Protein 6TNE (pdb70)

Sequence (108 aa):
GRILFVEDEDAVRSVAARLLRARGYEVLEAADGEEALIIAEENAGTIDLLISDVIMPGIDGPTLLKKARGYLGTAPVMFISGYETGVTFFLPKPIDIKTLAERVKQQLQ

InterPro domains:
  IPR001789 Signal transduction response regulator, receiver domain [PF00072] (573-685)
  IPR001789 Signal transduction response regulator, receiver domain [PS50110] (572-688)
  IPR001789 Signal transduction response regulator, receiver domain [SM00448] (571-684)
  IPR003594 Histidine kinase/HSP90-like ATPase domain [PF02518] (420-542)
  IPR003594 Histidine kinase/HSP90-like ATPase domain [SM00387] (419-544)
  IPR003661 Signal transduction histidine kinase, dimerisation/phosphoacceptor domain [PF00512] (314-376)
  IPR003661 Signal transduction histidine kinase, dimerisation/phosphoacceptor domain [SM00388] (312-378)
  IPR003661 Signal transduction histidine kinase, dimerisation/phosphoacceptor domain [cd00082] (310-374)
  IPR004358 Signal transduction histidine kinase-related protein, C-terminal [PR00344] (473-487)
  IPR004358 Signal transduction histidine kinase-related protein, C-terminal [PR00344] (491-501)
  IPR004358 Signal transduction histidine kinase-related protein, C-terminal [PR00344] (504-522)
  IPR004358 Signal transduction histidine kinase-related protein, C-terminal [PR00344] (528-541)
  IPR005467 Histidine kinase domain [PS50109] (319-544)
  IPR011006 CheY-like superfamily [SSF52172] (572-689)
  IPR036097 Signal transduction histidine kinase, dimerisation/phosphoacceptor domain superfamily [SSF47384] (304-375)
  IPR036890 Histidine kinase/HSP90-like ATPase superfamily [G3DSA:3.30.565.10] (378-549)
  IPR036890 Histidine kinase/HSP90-like ATPase superfamily [SSF55874] (368-543)

Organism: Caulobacter vibrioides (NCBI:txid155892)

Solvent-accessible surface area: 5718 Å² total; per-residue (Å²): 50,66,0,1,2,0,1,50,94,86,72,45,28,39,89,7,0,174,67,0,98,83,113,62,38,81,8,41,53,2,35,46,0,85,73,0,47,114,32,0,90,136,36,50,67,66,10,61,0,1,0,0,8,35,108,10,99,59,38,50,0,58,46,1,6,140,111,1,38,73,76,4,39,139,8,27,0,0,7,2,14,59,228,119,119,44,39,45,138,9,91,42,133,44,81,51,162,41,0,17,103,79,0,110,121,29,58,160

Radius of gyration: 12.17 Å; Cα contacts (8 Å, |Δi|>4): 202; chains: 1; bounding box: 29×30×30 Å

Foldseek 3Di:
DEEEEEAQPVVQRVVLCVLVVVVPYHYHYHNDLVRSQVVLQVCFPPHQEYEYEADHPDHGPVVSCVSRVNSPPCHAYEYEECVPPNYYYDYPPDDNVVVVVVVVVSND

B-factor: mean 22.58, std 10.23, range [9.55, 60.92]

Secondary structure (DSSP, 8-state):
-EEEEE-S-HHHHHHHHHHHHTTT-EEEEESSHHHHHHHHHHTTT---EEEEESS-SSS-HHHHHHHHHHHHTT--EEEEE----SEEEEESSPPHHHHHHHHHHHH-

Structure (mmCIF, N/CA/C/O backbone):
data_6TNE
#
_entry.id   6TNE
#
_cell.length_a   37.430
_cell.length_b   42.900
_cell.length_c   65.037
_cell.angle_alpha   90.000
_cell.angle_beta   94.360
_cell.angle_gamma   90.000
#
_symmetry.space_group_name_H-M   'I 1 2 1'
#
loop_
_entity.id
_entity.type
_entity.pdbx_description
1 polymer 'Histidine kinas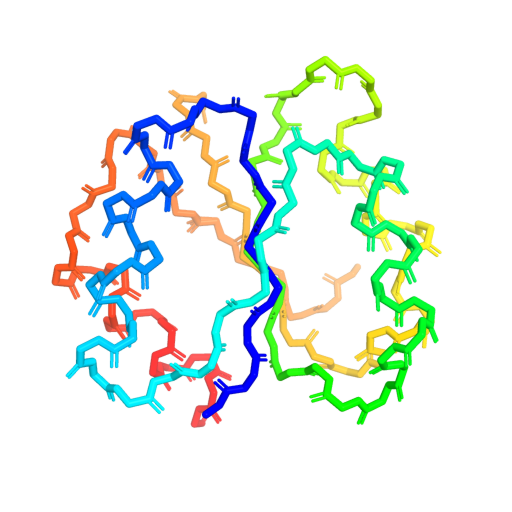e'
2 water water
#
loop_
_atom_site.group_PDB
_atom_site.id
_atom_site.type_symbol
_atom_site.label_atom_id
_atom_site.label_alt_id
_atom_site.label_comp_id
_atom_site.label_asym_id
_atom_site.label_entity_id
_atom_site.label_seq_id
_atom_site.pdbx_PDB_ins_code
_atom_site.Cartn_x
_atom_site.Cartn_y
_atom_site.Cartn_z
_atom_site.occupancy
_atom_site.B_iso_or_equiv
_atom_site.auth_seq_id
_atom_site.auth_comp_id
_atom_site.auth_asym_id
_atom_site.auth_atom_id
_atom_site.pdbx_PDB_model_num
ATOM 1 N N . GLY A 1 1 ? 18.833 25.031 3.694 1.00 37.06 571 GLY A N 1
ATOM 2 C CA . GLY A 1 1 ? 17.864 25.181 4.754 1.00 32.88 571 GLY A CA 1
ATOM 3 C C . GLY A 1 1 ? 18.610 25.742 5.946 1.00 27.07 571 GLY A C 1
ATOM 4 O O . GLY A 1 1 ? 19.735 25.295 6.252 1.00 27.45 571 GLY A O 1
ATOM 5 N N . ARG A 1 2 ? 18.013 26.697 6.660 1.00 23.96 572 ARG A N 1
ATOM 6 C CA . ARG A 1 2 ? 18.662 27.345 7.804 1.00 21.43 572 ARG A CA 1
ATOM 7 C C . ARG A 1 2 ? 18.195 26.660 9.095 1.00 17.98 572 ARG A C 1
ATOM 8 O O . ARG A 1 2 ? 17.009 26.702 9.433 1.00 18.67 572 ARG A O 1
ATOM 16 N N . ILE A 1 3 ? 19.120 26.002 9.790 1.00 16.70 573 ILE A N 1
ATOM 17 C CA . ILE A 1 3 ? 18.804 25.204 10.971 1.00 14.03 573 ILE A CA 1
ATOM 18 C C . ILE A 1 3 ? 19.420 25.910 12.162 1.00 13.85 573 ILE A C 1
ATOM 19 O O . ILE A 1 3 ? 20.612 26.207 12.145 1.00 15.13 573 ILE A O 1
ATOM 24 N N . LEU A 1 4 ? 18.628 26.125 13.219 1.00 13.30 574 LEU A N 1
ATOM 25 C CA . LEU A 1 4 ? 19.170 26.563 14.502 1.00 12.52 574 LEU A CA 1
ATOM 26 C C . LEU A 1 4 ? 19.343 25.296 15.338 1.00 11.75 574 LEU A C 1
ATOM 27 O O . LEU A 1 4 ? 18.356 24.608 15.611 1.00 12.35 574 LEU A O 1
ATOM 32 N N . PHE A 1 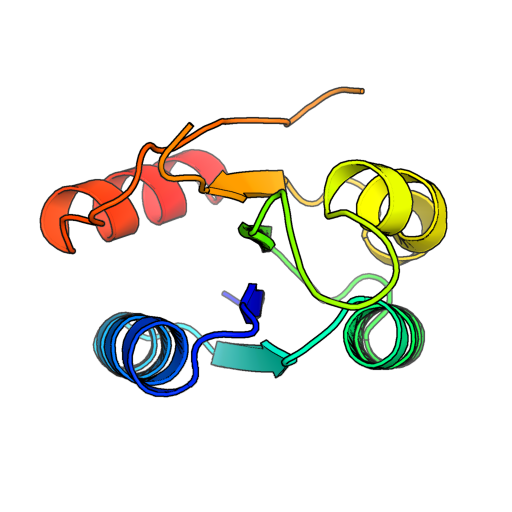5 ? 20.576 24.996 15.730 1.00 11.68 575 PHE A N 1
ATOM 33 C CA . PHE A 1 5 ? 20.931 23.740 16.397 1.00 10.97 575 PHE A CA 1
ATOM 34 C C . PHE A 1 5 ? 21.448 24.103 17.778 1.00 10.29 575 PHE A C 1
ATOM 35 O O . PHE A 1 5 ? 22.521 24.717 17.902 1.00 11.04 575 PHE A O 1
ATOM 43 N N . VAL A 1 6 ? 20.704 23.731 18.809 1.00 10.04 576 VAL A N 1
ATOM 44 C CA . VAL A 1 6 ? 20.970 24.109 20.191 1.00 10.01 576 VAL A CA 1
ATOM 45 C C . VAL A 1 6 ? 21.362 22.858 20.957 1.00 9.74 576 VAL A C 1
ATOM 46 O O . VAL A 1 6 ? 20.561 21.928 21.103 1.00 11.24 576 VAL A O 1
ATOM 50 N N . GLU A 1 7 ? 22.603 22.811 21.445 1.00 10.08 577 GLU A N 1
ATOM 51 C CA . GLU A 1 7 ? 23.135 21.630 22.119 1.00 10.35 577 GLU A CA 1
ATOM 52 C C . GLU A 1 7 ? 24.327 22.105 22.940 1.00 11.54 577 GLU A C 1
ATOM 53 O O . GLU A 1 7 ? 25.242 22.732 22.410 1.00 12.27 577 GLU A O 1
ATOM 59 N N . ASP A 1 8 ? 24.302 21.807 24.246 1.00 12.87 578 ASP A N 1
ATOM 60 C CA . ASP A 1 8 ? 25.374 22.254 25.131 1.00 13.70 578 ASP A CA 1
ATOM 61 C C . ASP A 1 8 ? 26.644 21.439 24.980 1.00 14.10 578 ASP A C 1
ATOM 62 O O . ASP A 1 8 ? 27.727 21.926 25.353 1.00 16.72 578 ASP A O 1
ATOM 67 N N . GLU A 1 9 ? 26.545 20.174 24.565 1.00 13.17 579 GLU A N 1
ATOM 68 C CA . GLU A 1 9 ? 27.719 19.331 24.447 1.00 14.62 579 GLU A CA 1
ATOM 69 C C . GLU A 1 9 ? 28.419 19.656 23.137 1.00 13.69 579 GLU A C 1
ATOM 70 O O . GLU A 1 9 ? 27.937 19.309 22.050 1.00 13.51 579 GLU A O 1
ATOM 76 N N . ASP A 1 10 ? 29.564 20.323 23.243 1.00 15.17 580 ASP A N 1
ATOM 77 C CA . ASP A 1 10 ? 30.207 20.896 22.070 1.00 16.16 580 ASP A CA 1
ATOM 78 C C . ASP A 1 10 ? 30.517 19.853 21.001 1.00 13.40 580 ASP A C 1
ATOM 79 O O . ASP A 1 10 ? 30.300 20.092 19.821 1.00 14.43 580 ASP A O 1
ATOM 84 N N . ALA A 1 11 ? 31.108 18.723 21.388 1.00 13.47 581 ALA A N 1
ATOM 85 C CA . ALA A 1 11 ? 31.520 17.747 20.384 1.00 14.75 581 ALA A CA 1
ATOM 86 C C . ALA A 1 11 ? 30.316 17.116 19.677 1.00 14.15 581 ALA A C 1
ATOM 87 O O . ALA A 1 11 ? 30.376 16.848 18.478 1.00 16.77 581 ALA A O 1
ATOM 89 N N . VAL A 1 12 ? 29.203 16.881 20.399 1.00 13.98 582 VAL A N 1
ATOM 90 C CA . VAL A 1 12 ? 27.991 16.353 19.765 1.00 14.66 582 VAL A CA 1
ATOM 91 C C . VAL A 1 12 ? 27.420 17.378 18.790 1.00 13.47 582 VAL A C 1
ATOM 92 O O . VAL A 1 12 ? 27.098 17.066 17.625 1.00 14.90 582 VAL A O 1
ATOM 96 N N . ARG A 1 13 ? 27.314 18.635 19.233 1.00 12.80 583 ARG A N 1
ATOM 97 C CA . ARG A 1 13 ? 26.766 19.666 18.379 1.00 12.63 583 ARG A CA 1
ATOM 98 C C . ARG A 1 13 ? 27.628 19.873 17.149 1.00 11.84 583 ARG A C 1
ATOM 99 O O . ARG A 1 13 ? 27.123 20.022 16.027 1.00 13.65 583 ARG A O 1
ATOM 107 N N . SER A 1 14 ? 28.956 19.912 17.343 1.00 12.40 584 SER A N 1
ATOM 108 C CA . SER A 1 14 ? 29.855 20.247 16.232 1.00 12.95 584 SER A CA 1
ATOM 109 C C . SER A 1 14 ? 29.841 19.160 15.179 1.00 12.29 584 SER A C 1
ATOM 110 O O . SER A 1 14 ? 29.885 19.470 13.986 1.00 13.57 584 SER A O 1
ATOM 113 N N . VAL A 1 15 ? 29.848 17.890 15.593 1.00 12.40 585 VAL A N 1
ATOM 114 C CA . VAL A 1 15 ? 29.781 16.802 14.616 1.00 12.91 585 VAL A CA 1
ATOM 115 C C . VAL A 1 15 ? 28.518 16.939 13.779 1.00 11.74 585 VAL A C 1
ATOM 116 O O . VAL A 1 15 ? 28.552 16.899 12.540 1.00 13.47 585 VAL A O 1
ATOM 120 N N . ALA A 1 16 ? 27.369 17.056 14.451 1.00 12.10 586 ALA A N 1
ATOM 121 C CA . ALA A 1 16 ? 26.096 17.099 13.734 1.00 13.00 586 ALA A CA 1
ATOM 122 C C . ALA A 1 16 ? 26.030 18.325 12.839 1.00 12.16 586 ALA A C 1
ATOM 123 O O . ALA A 1 16 ? 25.556 18.248 11.687 1.00 13.31 586 ALA A O 1
ATOM 125 N N . ALA A 1 17 ? 26.485 19.473 13.342 1.00 12.91 587 ALA A N 1
ATOM 126 C CA . ALA A 1 17 ? 26.449 20.701 12.538 1.00 13.40 587 ALA A CA 1
ATOM 127 C C . ALA A 1 17 ? 27.305 20.545 11.280 1.00 13.88 587 ALA A C 1
ATOM 128 O O . ALA A 1 17 ? 26.908 20.935 10.178 1.00 15.57 587 ALA A O 1
ATOM 130 N N . ARG A 1 18 ? 28.532 20.032 11.435 1.00 13.82 588 ARG A N 1
ATOM 131 C CA . ARG A 1 18 ? 29.426 19.869 10.289 1.00 14.47 588 ARG A CA 1
ATOM 132 C C . ARG A 1 18 ? 28.855 18.882 9.275 1.00 15.44 588 ARG A C 1
ATOM 133 O O . ARG A 1 18 ? 28.969 19.084 8.060 1.00 17.97 588 ARG A O 1
ATOM 141 N N . LEU A 1 19 ? 28.238 17.794 9.757 1.00 14.77 589 LEU A N 1
ATOM 142 C CA . LEU A 1 19 ? 27.668 16.819 8.841 1.00 17.68 589 LEU A CA 1
ATOM 143 C C . LEU A 1 19 ? 26.447 17.360 8.136 1.00 17.24 589 LEU A C 1
ATOM 144 O O . LEU A 1 19 ? 26.220 17.040 6.958 1.00 19.13 589 LEU A O 1
ATOM 149 N N . LEU A 1 20 ? 25.678 18.235 8.807 1.00 14.65 590 LEU A N 1
ATOM 150 C CA . LEU A 1 20 ? 24.551 18.865 8.139 1.00 16.77 590 LEU A CA 1
ATOM 151 C C . LEU A 1 20 ? 25.047 19.906 7.123 1.00 17.12 590 LEU A C 1
ATOM 152 O O . LEU A 1 20 ? 24.488 20.036 6.022 1.00 18.75 590 LEU A O 1
ATOM 157 N N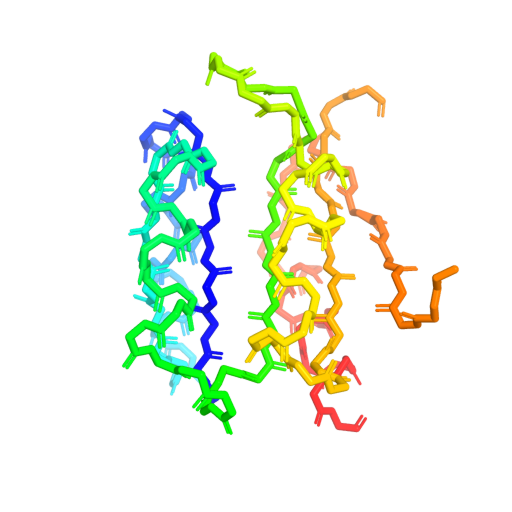 . ARG A 1 21 ? 26.093 20.664 7.467 1.00 17.37 591 ARG A N 1
ATOM 158 C CA . ARG A 1 21 ? 26.652 21.608 6.483 1.00 19.81 591 ARG A CA 1
ATOM 159 C C . ARG A 1 21 ? 27.155 20.887 5.234 1.00 22.84 591 ARG A C 1
ATOM 160 O O . ARG A 1 21 ? 27.089 21.430 4.120 1.00 23.89 591 ARG A O 1
ATOM 168 N N . ALA A 1 22 ? 27.705 19.683 5.404 1.00 23.44 592 ALA A N 1
ATOM 169 C CA . ALA A 1 22 ? 28.174 18.885 4.271 1.00 25.90 592 ALA A CA 1
ATOM 170 C C . ALA A 1 22 ? 27.041 18.544 3.331 1.00 26.83 592 ALA A C 1
ATOM 171 O O . ALA A 1 22 ? 27.285 18.238 2.157 1.00 31.01 592 ALA A O 1
ATOM 173 N N . ARG A 1 23 ? 25.811 18.555 3.821 1.00 26.04 593 ARG A N 1
ATOM 174 C CA . ARG A 1 23 ? 24.624 18.268 3.034 1.00 24.69 593 ARG A CA 1
ATOM 175 C C . ARG A 1 23 ? 23.948 19.529 2.549 1.00 27.33 593 ARG A C 1
ATOM 176 O O . ARG A 1 23 ? 22.884 19.453 1.918 1.00 29.39 593 ARG A O 1
ATOM 184 N N . GLY A 1 24 ? 24.572 20.678 2.755 1.00 25.61 594 GLY A N 1
ATOM 185 C CA . GLY A 1 24 ? 24.101 21.894 2.137 1.00 27.65 594 GLY A CA 1
ATOM 186 C C . GLY A 1 24 ? 23.273 22.777 3.041 1.00 27.38 594 GLY A C 1
ATOM 187 O O . GLY A 1 24 ? 22.827 23.838 2.602 1.00 30.37 594 GLY A O 1
ATOM 188 N N . TYR A 1 25 ? 23.091 22.404 4.309 1.00 25.31 595 TYR A N 1
ATOM 189 C CA . TYR A 1 25 ? 22.344 23.259 5.220 1.00 22.86 595 TYR A CA 1
ATOM 190 C C . TYR A 1 25 ? 23.220 24.359 5.811 1.00 23.27 595 TYR A C 1
ATOM 191 O O . TYR A 1 25 ? 24.426 24.206 5.980 1.00 23.23 595 TYR A O 1
ATOM 200 N N . GLU A 1 26 ? 22.594 25.479 6.143 1.00 21.78 596 GLU A N 1
ATOM 201 C CA . GLU A 1 26 ? 23.254 26.476 6.973 1.00 22.22 596 GLU A CA 1
ATOM 202 C C . GLU A 1 26 ? 22.876 26.146 8.401 1.00 19.70 596 GLU A C 1
ATOM 203 O O . GLU A 1 26 ? 21.706 25.907 8.682 1.00 21.37 596 GLU A O 1
ATOM 209 N N . VAL A 1 27 ? 23.872 26.047 9.272 1.00 17.24 597 VAL A N 1
ATOM 210 C CA . VAL A 1 27 ? 23.607 25.639 10.650 1.00 14.76 597 VAL A CA 1
ATOM 211 C C . VAL A 1 27 ? 24.100 26.728 11.579 1.00 15.22 597 VAL A C 1
ATOM 212 O O . VAL A 1 27 ? 25.318 26.985 11.642 1.00 16.28 597 VAL A O 1
ATOM 216 N N . LEU A 1 28 ? 23.160 27.322 12.328 1.00 13.99 598 LEU A N 1
ATOM 217 C CA . LEU A 1 28 ? 23.478 28.313 13.336 1.00 13.37 598 LEU A CA 1
ATOM 218 C C . LEU A 1 28 ? 23.531 27.562 14.655 1.00 13.39 598 LEU A C 1
ATOM 219 O O . LEU A 1 28 ? 22.522 27.009 15.113 1.00 16.29 598 LEU A O 1
ATOM 224 N N . GLU A 1 29 ? 24.666 27.564 15.292 1.00 13.16 599 GLU A N 1
ATOM 225 C CA . GLU A 1 29 ? 24.861 26.782 16.510 1.00 13.36 599 GLU A CA 1
ATOM 226 C C . GLU A 1 29 ? 24.643 27.633 17.751 1.00 13.41 599 GLU A C 1
ATOM 227 O O . GLU A 1 29 ? 25.072 28.804 17.787 1.00 15.66 599 GLU A O 1
ATOM 233 N N . ALA A 1 30 ? 24.069 27.027 18.778 1.00 11.68 600 ALA A N 1
ATOM 234 C CA . ALA A 1 30 ? 23.941 27.672 20.074 1.00 12.30 600 ALA A CA 1
ATOM 235 C C . ALA A 1 30 ? 24.240 26.622 21.134 1.00 11.06 600 ALA A C 1
ATOM 236 O O . ALA A 1 30 ? 23.898 25.447 20.965 1.00 11.47 600 ALA A O 1
ATOM 238 N N . ALA A 1 31 ? 24.835 27.042 22.257 1.00 11.92 601 ALA A N 1
ATOM 239 C CA . ALA A 1 31 ? 25.154 26.126 23.330 1.00 12.72 601 ALA A CA 1
ATOM 240 C C . ALA A 1 31 ? 24.139 26.172 24.458 1.00 13.05 601 ALA A C 1
ATOM 241 O O . ALA A 1 31 ? 24.225 25.351 25.372 1.00 15.66 601 ALA A O 1
ATOM 243 N N . ASP A 1 32 ? 23.192 27.093 24.418 1.00 12.66 602 ASP A N 1
ATOM 244 C CA . ASP A 1 32 ? 22.197 27.177 25.478 1.00 13.73 602 ASP A CA 1
ATOM 245 C C . ASP A 1 32 ? 21.004 27.960 24.961 1.00 12.14 602 ASP A C 1
ATOM 246 O O . ASP A 1 32 ? 21.034 28.560 23.877 1.00 12.70 602 ASP A O 1
ATOM 251 N N . GLY A 1 33 ? 19.929 27.927 25.743 1.00 13.59 603 GLY A N 1
ATOM 252 C CA . GLY A 1 33 ? 18.698 28.549 25.305 1.00 15.03 603 GLY A CA 1
ATOM 253 C C . GLY A 1 33 ? 18.750 30.044 25.247 1.00 15.21 603 GLY A C 1
ATOM 254 O O . GLY A 1 33 ? 18.117 30.659 24.398 1.00 17.15 603 GLY A O 1
ATOM 255 N N . GLU A 1 34 ? 19.488 30.655 26.156 1.00 17.60 604 GLU A N 1
ATOM 256 C CA . GLU A 1 34 ? 19.580 32.097 26.147 1.00 20.42 604 GLU A CA 1
ATOM 257 C C . GLU A 1 34 ? 20.267 32.603 24.847 1.00 16.72 604 GLU A C 1
ATOM 258 O O . GLU A 1 34 ? 19.803 33.556 24.201 1.00 18.29 604 GLU A O 1
ATOM 264 N N . GLU A 1 35 ? 21.352 31.936 24.414 1.00 17.30 605 GLU A N 1
ATOM 265 C CA . GLU A 1 35 ? 21.969 32.255 23.122 1.00 15.46 605 GLU A CA 1
ATOM 266 C C . GLU A 1 35 ? 21.019 31.975 21.974 1.00 13.10 605 GLU A C 1
ATOM 267 O O . GLU A 1 35 ? 20.879 32.775 21.044 1.00 13.70 605 GLU A O 1
ATOM 273 N N . ALA A 1 36 ? 20.335 30.820 22.021 1.00 11.52 606 ALA A N 1
ATOM 274 C CA . ALA A 1 36 ? 19.401 30.459 20.966 1.00 11.37 606 ALA A CA 1
ATOM 275 C C . ALA A 1 36 ? 18.300 31.484 20.806 1.00 11.08 606 ALA A C 1
ATOM 276 O O . ALA A 1 36 ? 17.856 31.759 19.693 1.00 11.32 606 ALA A O 1
ATOM 278 N N . LEU A 1 37 ? 17.790 32.015 21.921 1.00 11.52 607 LEU A N 1
ATOM 279 C CA . LEU A 1 37 ? 16.702 32.988 21.846 1.00 12.57 607 LEU A CA 1
ATOM 280 C C . LEU A 1 37 ? 17.154 34.247 21.119 1.00 12.39 607 LEU A C 1
ATOM 281 O O . LEU A 1 37 ? 16.397 34.822 20.349 1.00 14.38 607 LEU A O 1
ATOM 286 N N . ILE A 1 38 ? 18.385 34.700 21.358 1.00 13.02 608 ILE A N 1
ATOM 287 C CA . ILE A 1 38 ? 18.893 35.874 20.648 1.00 13.79 608 ILE A CA 1
ATOM 288 C C . ILE A 1 38 ? 19.079 35.567 19.172 1.00 12.50 608 ILE A C 1
ATOM 289 O O . ILE A 1 38 ? 18.706 36.363 18.315 1.00 13.26 608 ILE A O 1
ATOM 294 N N . ILE A 1 39 ? 19.609 34.370 18.847 1.00 11.85 609 ILE A N 1
ATOM 295 C CA . ILE A 1 39 ? 19.753 34.009 17.448 1.00 11.92 609 ILE A CA 1
ATOM 296 C C . ILE A 1 39 ? 18.401 33.962 16.754 1.00 11.97 609 ILE A C 1
ATOM 297 O O . ILE A 1 39 ? 18.229 34.458 15.634 1.00 12.72 609 ILE A O 1
ATOM 302 N N . ALA A 1 40 ? 17.408 33.371 17.426 1.00 12.50 610 ALA A N 1
ATOM 303 C CA . ALA A 1 40 ? 16.067 33.276 16.836 1.00 12.92 610 ALA A CA 1
ATOM 304 C C . ALA A 1 40 ? 15.483 34.653 16.586 1.00 13.45 610 ALA A C 1
ATOM 305 O O . ALA A 1 40 ? 14.919 34.903 15.510 1.00 15.47 610 ALA A O 1
ATOM 307 N N . GLU A 1 41 ? 15.631 35.569 17.548 1.00 13.45 611 GLU A N 1
ATOM 308 C CA . GLU A 1 41 ? 15.098 36.909 17.357 1.00 14.63 611 GLU A CA 1
ATOM 309 C C . GLU A 1 41 ? 15.758 37.589 16.170 1.00 14.71 611 GLU A C 1
ATOM 310 O O . GLU A 1 41 ? 15.090 38.224 15.348 1.00 16.36 611 GLU A O 1
ATOM 316 N N . GLU A 1 42 ? 17.085 37.536 16.094 1.00 13.84 612 GLU A N 1
ATOM 317 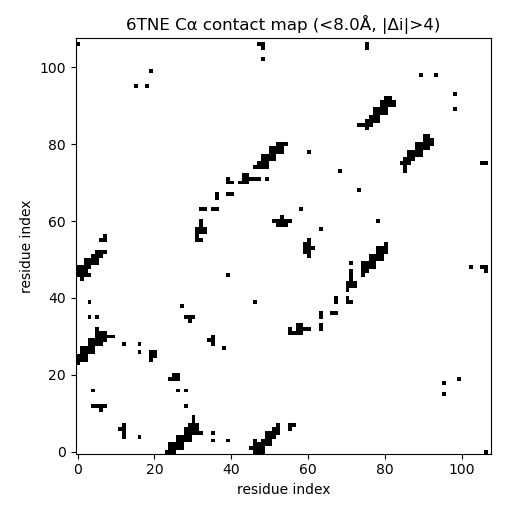C CA . GLU A 1 42 ? 17.823 38.232 15.044 1.00 13.88 612 GLU A CA 1
ATOM 318 C C . GLU A 1 42 ? 17.629 37.600 13.679 1.00 16.10 612 GLU A C 1
ATOM 319 O O . GLU A 1 42 ? 17.917 38.233 12.660 1.00 17.07 612 GLU A O 1
ATOM 325 N N . ASN A 1 43 ? 17.153 36.366 13.634 1.00 15.00 613 ASN A N 1
ATOM 326 C CA . ASN A 1 43 ? 16.912 35.665 12.383 1.00 16.49 613 ASN A CA 1
ATOM 327 C C . ASN A 1 43 ? 15.433 35.354 12.208 1.00 16.98 613 ASN A C 1
ATOM 328 O O . ASN A 1 43 ? 15.066 34.448 11.458 1.00 19.23 613 ASN A O 1
ATOM 333 N N . ALA A 1 44 ? 14.580 36.111 12.871 1.00 17.52 614 ALA A N 1
ATOM 334 C CA . ALA A 1 44 ? 13.162 35.794 12.928 1.00 19.51 614 ALA A CA 1
ATOM 335 C C . ALA A 1 44 ? 12.582 35.649 11.529 1.00 20.83 614 ALA A C 1
ATOM 336 O O . ALA A 1 44 ? 12.889 36.433 10.617 1.00 22.89 614 ALA A O 1
ATOM 338 N N . GLY A 1 45 ? 11.794 34.585 11.348 1.00 21.99 615 GLY A N 1
ATOM 339 C CA . GLY A 1 45 ? 11.152 34.281 10.069 1.00 24.42 615 GLY A CA 1
ATOM 340 C C . GLY A 1 45 ? 12.056 33.723 8.986 1.00 24.98 615 GLY A C 1
ATOM 341 O O . GLY A 1 45 ? 11.576 33.499 7.868 1.00 29.32 615 GLY A O 1
ATOM 342 N N . THR A 1 46 ? 13.345 33.497 9.265 1.00 21.26 616 THR A N 1
ATOM 343 C CA . THR A 1 46 ? 14.248 32.932 8.282 1.00 22.13 616 THR A CA 1
ATOM 344 C C . THR A 1 46 ? 14.801 31.577 8.708 1.00 19.70 616 THR A C 1
ATOM 345 O O . THR A 1 46 ? 15.559 30.971 7.954 1.00 23.78 616 THR A O 1
ATOM 349 N N . ILE A 1 47 ? 14.430 31.084 9.875 1.00 18.98 617 ILE A N 1
ATOM 350 C CA . ILE A 1 47 ? 14.867 29.768 10.328 1.00 19.29 617 ILE A CA 1
ATOM 351 C C . ILE A 1 47 ? 13.869 28.723 9.856 1.00 18.68 617 ILE A C 1
ATOM 352 O O . ILE A 1 47 ? 12.654 28.900 9.998 1.00 21.32 617 ILE A O 1
ATOM 357 N N . ASP A 1 48 ? 14.382 27.673 9.246 1.00 18.23 618 ASP A N 1
ATOM 358 C CA . ASP A 1 48 ? 13.546 26.622 8.704 1.00 19.45 618 ASP A CA 1
ATOM 359 C C . ASP A 1 48 ? 13.313 25.471 9.663 1.00 17.82 618 ASP A C 1
ATOM 360 O O . ASP A 1 48 ? 12.392 24.697 9.444 1.00 19.09 618 ASP A O 1
ATOM 365 N N . LEU A 1 49 ? 14.146 25.306 10.685 1.00 15.94 619 LEU A N 1
ATOM 366 C CA . LEU A 1 49 ? 14.054 24.177 11.595 1.00 15.10 619 LEU A CA 1
ATOM 367 C C . LEU A 1 49 ? 14.815 24.534 12.853 1.00 12.21 619 LEU A C 1
ATOM 368 O O . LEU A 1 49 ? 15.947 25.029 12.761 1.00 14.47 619 LEU A O 1
ATOM 373 N N . LEU A 1 50 ? 14.248 24.228 14.011 1.00 12.79 620 LEU A N 1
ATOM 374 C CA . LEU A 1 50 ? 14.963 24.265 15.277 1.00 11.73 620 LEU A CA 1
ATOM 375 C C . LEU A 1 50 ? 15.248 22.825 15.690 1.00 11.50 620 LEU A C 1
ATOM 376 O O . LEU A 1 50 ? 14.318 22.014 15.717 1.00 12.31 620 LEU A O 1
ATOM 381 N N . ILE A 1 51 ? 16.499 22.518 16.011 1.00 10.76 621 ILE A N 1
ATOM 382 C CA . ILE A 1 51 ? 16.870 21.248 16.627 1.00 10.16 621 ILE A CA 1
ATOM 383 C C . ILE A 1 51 ? 17.421 21.608 17.991 1.00 9.55 621 ILE A C 1
ATOM 384 O O . ILE A 1 51 ? 18.326 22.446 18.075 1.00 11.05 621 ILE A O 1
ATOM 389 N N . SER A 1 52 ? 16.868 21.051 19.071 1.00 9.83 622 SER A N 1
ATOM 390 C CA . SER A 1 52 ? 17.341 21.418 20.394 1.00 10.30 622 SER A CA 1
ATOM 391 C C . SER A 1 52 ? 17.428 20.217 21.295 1.00 10.39 622 SER A C 1
ATOM 392 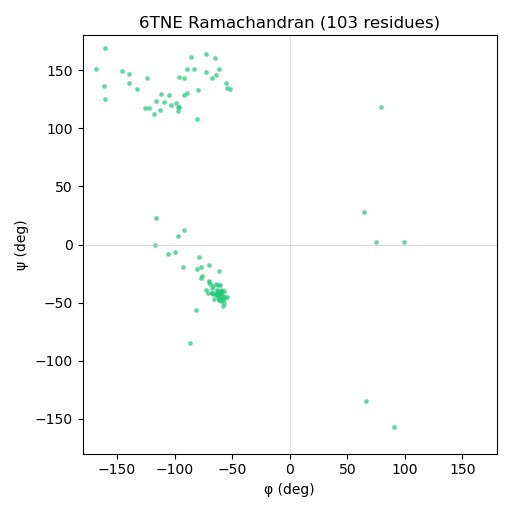O O . SER A 1 52 ? 16.518 19.375 21.329 1.00 11.28 622 SER A O 1
ATOM 395 N N . ASP A 1 53 ? 18.500 20.153 22.079 1.00 10.87 623 ASP A N 1
ATOM 396 C CA . ASP A 1 53 ? 18.560 19.262 23.229 1.00 11.37 623 ASP A CA 1
ATOM 397 C C . ASP A 1 53 ? 17.466 19.642 24.216 1.00 11.51 623 ASP A C 1
ATOM 398 O O . ASP A 1 53 ? 17.006 20.786 24.257 1.00 13.13 623 ASP A O 1
ATOM 403 N N . VAL A 1 54 ? 16.999 18.660 24.971 1.00 12.15 624 VAL A N 1
ATOM 404 C CA . VAL A 1 54 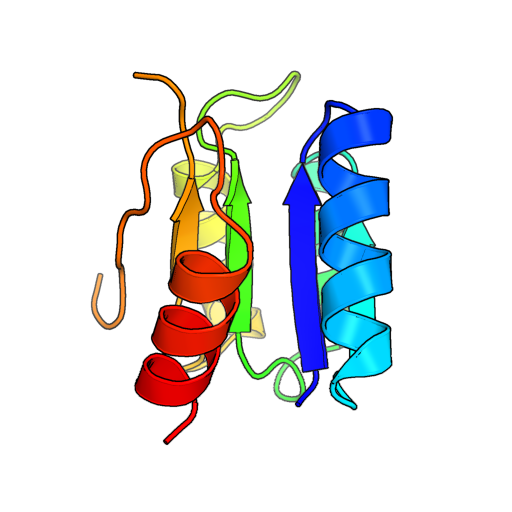? 15.949 18.894 25.966 1.00 12.30 624 VAL A CA 1
ATOM 405 C C . VAL A 1 54 ? 16.531 19.464 27.248 1.00 12.60 624 VAL A C 1
ATOM 406 O O . VAL A 1 54 ? 16.094 20.527 27.715 1.00 15.52 624 VAL A O 1
ATOM 410 N N . ILE A 1 55 ? 17.488 18.767 27.841 1.00 15.08 625 ILE A N 1
ATOM 411 C CA . ILE A 1 55 ? 18.045 19.157 29.134 1.00 16.78 625 ILE A CA 1
ATOM 412 C C . ILE A 1 55 ? 19.400 19.806 28.871 1.00 16.63 625 ILE A C 1
ATOM 413 O O . ILE A 1 55 ? 20.279 19.197 28.234 1.00 17.48 625 ILE A O 1
ATOM 418 N N . MET A 1 56 ? 19.558 21.067 29.267 1.00 14.91 626 MET A N 1
ATOM 419 C CA . MET A 1 56 ? 20.777 21.847 29.030 1.00 14.39 626 MET A CA 1
ATOM 420 C C . MET A 1 56 ? 20.968 22.763 30.216 1.00 15.24 626 MET A C 1
ATOM 421 O O . MET A 1 56 ? 19.973 23.179 30.824 1.00 14.41 626 MET A O 1
ATOM 426 N N . PRO A 1 57 ? 22.204 23.102 30.576 1.00 15.22 627 PRO A N 1
ATOM 427 C CA . PRO A 1 57 ? 22.384 24.170 31.584 1.00 15.91 627 PRO A CA 1
ATOM 428 C C . PRO A 1 57 ? 21.586 25.401 31.135 1.00 14.75 627 PRO A C 1
ATOM 429 O O . PRO A 1 57 ? 21.636 25.796 29.947 1.00 17.03 627 PRO A O 1
ATOM 433 N N . GLY A 1 58 ? 20.839 26.008 32.070 1.00 14.44 628 GLY A N 1
ATOM 434 C CA . GLY A 1 58 ? 19.910 27.064 31.709 1.00 14.47 628 GLY A CA 1
ATOM 435 C C . GLY A 1 58 ? 18.523 26.504 31.402 1.00 13.43 628 GLY A C 1
ATOM 436 O O . GLY A 1 58 ? 18.154 25.421 31.851 1.00 14.19 628 GLY A O 1
ATOM 437 N N . ILE A 1 59 ? 17.733 27.257 30.634 1.00 12.55 629 ILE A N 1
ATOM 438 C CA . ILE A 1 59 ? 16.393 26.789 30.292 1.00 12.92 629 ILE A CA 1
ATOM 439 C C . ILE A 1 59 ? 16.428 25.509 29.454 1.00 12.00 629 ILE A C 1
ATOM 440 O O . ILE A 1 59 ? 17.313 25.295 28.614 1.00 13.09 629 ILE A O 1
ATOM 445 N N . ASP A 1 60 ? 15.443 24.658 29.672 1.00 12.56 630 ASP A N 1
ATOM 446 C CA . ASP A 1 60 ? 15.300 23.441 28.871 1.00 12.71 630 ASP A CA 1
ATOM 447 C C . ASP A 1 60 ? 14.811 23.778 27.459 1.00 11.08 630 ASP A C 1
ATOM 448 O O . ASP A 1 60 ? 14.289 24.864 27.186 1.00 12.02 630 ASP A O 1
ATOM 453 N N . GLY A 1 61 ? 14.964 22.811 26.541 1.00 11.92 631 GLY A N 1
ATOM 454 C CA . GLY A 1 61 ? 14.542 22.984 25.164 1.00 12.15 631 GLY A CA 1
ATOM 455 C C . GLY A 1 61 ? 13.071 23.349 25.004 1.00 11.82 631 GLY A C 1
ATOM 456 O O . GLY A 1 61 ? 12.722 24.273 24.258 1.00 11.93 631 GLY A O 1
ATOM 457 N N . PRO A 1 62 ? 12.158 22.656 25.701 1.00 12.11 632 PRO A N 1
ATOM 458 C CA . PRO A 1 62 ? 10.735 23.028 25.566 1.00 12.97 632 PRO A CA 1
ATOM 459 C C . PRO A 1 62 ? 10.427 24.447 26.042 1.00 13.15 632 PRO A C 1
ATOM 460 O O . PRO A 1 62 ? 9.607 25.147 25.432 1.00 14.21 632 PRO A O 1
ATOM 464 N N . THR A 1 63 ? 11.118 24.916 27.083 1.00 13.38 633 THR A N 1
ATOM 465 C CA . THR A 1 63 ? 10.980 26.310 27.505 1.00 13.43 633 THR A CA 1
ATOM 466 C C . THR A 1 63 ? 11.524 27.270 26.460 1.00 12.52 633 THR A C 1
ATOM 467 O O . THR A 1 63 ? 10.909 28.318 26.192 1.00 13.53 633 THR A O 1
ATOM 471 N N . LEU A 1 64 ? 12.673 26.938 25.875 1.00 12.06 634 LEU A N 1
ATOM 472 C CA . LEU A 1 64 ? 13.175 27.710 24.748 1.00 11.67 634 LEU A CA 1
ATOM 473 C C . LEU A 1 64 ? 12.123 27.795 23.656 1.00 11.71 634 LEU A C 1
ATOM 474 O O . LEU A 1 64 ? 11.880 28.880 23.117 1.00 12.57 634 LEU A O 1
ATOM 479 N N . LEU A 1 65 ? 11.472 26.677 23.319 1.00 12.05 635 LEU A N 1
ATOM 480 C CA . LEU A 1 65 ? 10.450 26.725 22.279 1.00 12.50 635 LEU A CA 1
ATOM 481 C C . LEU A 1 65 ? 9.336 27.679 22.668 1.00 13.29 635 LEU A C 1
ATOM 482 O O . LEU A 1 65 ? 8.849 28.454 21.844 1.00 14.52 635 LEU A O 1
ATOM 487 N N . LYS A 1 66 ? 8.896 27.634 23.918 1.00 14.43 636 LYS A N 1
ATOM 488 C CA . LYS A 1 66 ? 7.832 28.547 24.324 1.00 16.89 636 LYS A CA 1
ATOM 489 C C . LYS A 1 66 ? 8.248 30.001 24.139 1.00 16.71 636 LYS A C 1
ATOM 490 O O . LYS A 1 66 ? 7.443 30.832 23.702 1.00 18.18 636 LYS A O 1
ATOM 496 N N . LYS A 1 67 ? 9.489 30.319 24.444 1.00 15.10 637 LYS A N 1
ATOM 497 C CA . LYS A 1 67 ? 9.957 31.688 24.310 1.00 15.57 637 LYS A CA 1
ATOM 498 C C . LYS A 1 67 ? 10.249 32.091 22.874 1.00 14.28 637 LYS A C 1
ATOM 499 O O . LYS A 1 67 ? 10.134 33.274 22.520 1.00 16.35 637 LYS A O 1
ATOM 505 N N . ALA A 1 68 ? 10.620 31.124 22.040 1.00 13.72 638 ALA A N 1
ATOM 506 C CA . ALA A 1 68 ? 11.144 31.411 20.711 1.00 13.84 638 ALA A CA 1
ATOM 507 C C . ALA A 1 68 ? 10.154 31.109 19.608 1.00 13.15 638 ALA A C 1
ATOM 508 O O . ALA A 1 68 ? 10.407 31.477 18.480 1.00 14.39 638 ALA A O 1
ATOM 510 N N . ARG A 1 69 ? 9.021 30.473 19.915 1.00 15.21 639 ARG A N 1
ATOM 511 C CA . ARG A 1 69 ? 8.111 30.023 18.875 1.00 16.72 639 ARG A CA 1
ATOM 512 C C . ARG A 1 69 ? 7.656 31.156 17.976 1.00 14.97 639 ARG A C 1
ATOM 513 O O . ARG A 1 69 ? 7.570 30.969 16.757 1.00 16.61 639 ARG A O 1
ATOM 527 N N . GLY A 1 70 ? 7.373 32.328 18.553 1.00 14.28 640 GLY A N 1
ATOM 528 C CA . GLY A 1 70 ? 6.962 33.476 17.739 1.00 14.66 640 GLY A CA 1
ATOM 529 C C . GLY A 1 70 ? 8.022 33.873 16.705 1.00 13.96 640 GLY A C 1
ATOM 530 O O . GLY A 1 70 ? 7.714 34.141 15.542 1.00 14.19 640 GLY A O 1
ATOM 531 N N . TYR A 1 71 ? 9.317 33.874 17.103 1.00 14.45 641 TYR A N 1
ATOM 532 C CA . TYR A 1 71 ? 10.372 34.223 16.143 1.00 15.48 641 TYR A CA 1
ATOM 533 C C . TYR A 1 71 ? 10.524 33.133 15.099 1.00 15.96 641 TYR A C 1
ATOM 534 O O . TYR A 1 71 ? 10.921 33.411 13.964 1.00 18.31 641 TYR A O 1
ATOM 543 N N . LEU A 1 72 ? 10.250 31.873 15.496 1.00 16.64 642 LEU A N 1
ATOM 544 C CA . LEU A 1 72 ? 10.363 30.736 14.597 1.00 18.66 642 LEU A CA 1
ATOM 545 C C . LEU A 1 72 ? 9.194 30.630 13.622 1.00 18.03 642 LEU A C 1
ATOM 546 O O . LEU A 1 72 ? 9.315 29.936 12.604 1.00 20.26 642 LEU A O 1
ATOM 551 N N . GLY A 1 73 ? 8.062 31.257 13.903 1.00 17.93 643 GLY A N 1
ATOM 552 C CA . GLY A 1 73 ? 6.935 31.145 12.992 1.00 18.05 643 GLY A CA 1
ATOM 553 C C . GLY A 1 73 ? 6.461 29.710 12.990 1.00 19.05 643 GLY A C 1
ATOM 554 O O . GLY A 1 73 ? 6.331 29.090 14.041 1.00 21.09 643 GLY A O 1
ATOM 555 N N . THR A 1 74 ? 6.212 29.173 11.798 1.00 20.07 644 THR A N 1
ATOM 556 C CA . THR A 1 74 ? 5.756 27.797 11.673 1.00 19.78 644 THR A CA 1
ATOM 557 C C . THR A 1 74 ? 6.900 26.803 11.490 1.00 20.64 644 THR A C 1
ATOM 558 O O . THR A 1 74 ? 6.649 25.649 11.118 1.00 20.46 644 THR A O 1
ATOM 562 N N . ALA A 1 75 ? 8.139 27.226 11.707 1.00 18.72 645 ALA A N 1
ATOM 563 C CA . ALA A 1 75 ? 9.238 26.285 11.523 1.00 18.10 645 ALA A CA 1
ATOM 564 C C . ALA A 1 75 ? 9.012 25.040 12.380 1.00 17.71 645 ALA A C 1
ATOM 565 O O . ALA A 1 75 ? 8.634 25.152 13.554 1.00 18.90 645 ALA A O 1
ATOM 567 N N . PRO A 1 76 ? 9.290 23.855 11.845 1.00 17.92 646 PRO A N 1
ATOM 568 C CA . PRO A 1 76 ? 9.269 22.649 12.679 1.00 19.05 646 PRO A CA 1
ATOM 569 C C . PRO A 1 76 ? 10.354 22.684 13.742 1.00 16.54 646 PRO A C 1
ATOM 570 O O . PRO A 1 76 ? 11.348 23.413 13.653 1.00 15.04 646 PRO A O 1
ATOM 574 N N . VAL A 1 77 ? 10.150 21.865 14.755 1.00 16.91 647 VAL A N 1
ATOM 575 C CA . VAL A 1 77 ? 11.039 21.768 15.904 1.00 15.86 647 VAL A CA 1
ATOM 576 C C . VAL A 1 77 ? 11.303 20.298 16.159 1.00 14.83 647 VAL A C 1
ATOM 577 O O . VAL A 1 77 ? 10.352 19.499 16.183 1.00 17.68 647 VAL A O 1
ATOM 581 N N . MET A 1 78 ? 12.559 19.940 16.373 1.00 13.07 648 MET A N 1
ATOM 582 C CA . MET A 1 78 ? 12.961 18.577 16.674 1.00 12.04 648 MET A CA 1
ATOM 583 C C . MET A 1 78 ? 13.754 18.591 17.956 1.00 11.62 648 MET A C 1
ATOM 584 O O . MET A 1 78 ? 14.804 19.261 18.040 1.00 12.54 648 MET A O 1
ATOM 589 N N . PHE A 1 79 ? 13.261 17.917 18.976 1.00 11.48 649 PHE A N 1
ATOM 590 C CA . PHE A 1 79 ? 13.971 17.756 20.230 1.00 11.62 649 PHE A CA 1
ATOM 591 C C . PHE A 1 79 ? 14.793 16.497 20.192 1.00 12.72 649 PHE A C 1
ATOM 592 O O . PHE A 1 79 ? 14.355 15.481 19.654 1.00 14.39 649 PHE A O 1
ATOM 600 N N . ILE A 1 80 ? 15.956 16.556 20.802 1.00 12.99 650 ILE A N 1
ATOM 601 C CA . ILE A 1 80 ? 16.857 15.425 20.923 1.00 13.52 650 ILE A CA 1
ATOM 602 C C . ILE A 1 80 ? 17.153 15.212 22.402 1.00 12.99 650 ILE A C 1
ATOM 603 O O . ILE A 1 80 ? 17.282 16.169 23.168 1.00 14.34 650 ILE A O 1
ATOM 608 N N . SER A 1 81 ? 17.282 13.953 22.814 1.00 13.98 651 SER A N 1
ATOM 609 C CA . SER A 1 81 ? 17.652 13.698 24.208 1.00 17.02 651 SER A CA 1
ATOM 610 C C . SER A 1 81 ? 18.007 12.238 24.363 1.00 18.38 651 SER A C 1
ATOM 611 O O . SER A 1 81 ? 17.474 11.380 23.649 1.00 19.56 651 SER A O 1
ATOM 614 N N . GLY A 1 82 ? 18.898 11.964 25.335 1.00 20.39 652 GLY A N 1
ATOM 615 C CA . GLY A 1 82 ? 19.183 10.606 25.759 1.00 26.01 652 GLY A CA 1
ATOM 616 C C . GLY A 1 82 ? 18.149 10.031 26.686 1.00 28.09 652 GLY A C 1
ATOM 617 O O . GLY A 1 82 ? 18.207 8.833 26.983 1.00 30.62 652 GLY A O 1
ATOM 618 N N . TYR A 1 83 ? 17.224 10.868 27.185 1.00 25.80 653 TYR A N 1
ATOM 619 C CA . TYR A 1 83 ? 16.090 10.420 27.995 1.00 32.02 653 TYR A CA 1
ATOM 620 C C . TYR A 1 83 ? 14.848 9.977 27.217 1.00 37.03 653 TYR A C 1
ATOM 621 O O . TYR A 1 83 ? 14.467 10.594 26.222 1.00 33.45 653 TYR A O 1
ATOM 630 N N . GLU A 1 95 ? 1.316 22.383 20.900 1.00 29.87 665 GLU A N 1
ATOM 631 C CA . GLU A 1 95 ? 2.392 22.788 19.974 1.00 33.51 665 GLU A CA 1
ATOM 632 C C . GLU A 1 95 ? 2.542 21.826 18.787 1.00 32.26 665 GLU A C 1
ATOM 633 O O . GLU A 1 95 ? 2.900 20.632 18.930 1.00 32.41 665 GLU A O 1
ATOM 639 N N . THR A 1 96 ? 2.318 22.393 17.606 1.00 30.72 666 THR A N 1
ATOM 640 C CA . THR A 1 96 ? 2.344 21.679 16.338 1.00 31.91 666 THR A CA 1
ATOM 641 C C . THR A 1 96 ? 3.774 21.613 15.779 1.00 27.21 666 THR A C 1
ATOM 642 O O . THR A 1 96 ? 4.646 22.407 16.135 1.00 25.33 666 THR A O 1
ATOM 646 N N . GLY A 1 97 ? 3.993 20.682 14.863 1.00 24.32 667 GLY A N 1
ATOM 647 C CA . GLY A 1 97 ? 5.293 20.543 14.249 1.00 24.96 667 GLY A CA 1
ATOM 648 C C . GLY A 1 97 ? 6.419 20.141 15.174 1.00 24.65 667 GLY A C 1
ATOM 649 O O . GLY A 1 97 ? 7.565 20.484 14.852 1.00 23.90 667 GLY A O 1
ATOM 650 N N . VAL A 1 98 ? 6.158 19.402 16.285 1.00 21.46 668 VAL A N 1
ATOM 651 C CA . VAL A 1 98 ? 7.195 19.019 17.281 1.00 16.92 668 VAL A CA 1
ATOM 652 C C . VAL A 1 98 ? 7.499 17.527 17.212 1.00 16.04 668 VAL A C 1
ATOM 653 O O . VAL A 1 98 ? 6.598 16.672 17.300 1.00 18.11 668 VAL A O 1
ATOM 657 N N . THR A 1 99 ? 8.762 17.198 16.987 1.00 14.39 669 THR A N 1
ATOM 658 C CA . THR A 1 99 ? 9.219 15.823 16.853 1.00 14.21 669 THR A CA 1
ATOM 659 C C . THR A 1 99 ? 10.310 15.549 17.874 1.00 13.31 669 THR A C 1
ATOM 660 O O . THR A 1 99 ? 10.848 16.482 18.516 1.00 13.84 669 THR A O 1
ATOM 664 N N A PHE A 1 100 ? 10.743 14.289 17.957 0.51 14.92 670 PHE A N 1
ATOM 665 N N B PHE A 1 100 ? 10.628 14.279 18.049 0.49 14.28 670 PHE A N 1
ATOM 666 C CA A PHE A 1 100 ? 11.671 13.809 18.988 0.51 16.02 670 PHE A CA 1
ATOM 667 C CA B PHE A 1 100 ? 11.684 13.835 18.946 0.49 14.00 670 PHE A CA 1
ATOM 668 C C A PHE A 1 100 ? 12.562 12.728 18.418 0.51 16.80 670 PHE A C 1
ATOM 669 C C B PHE A 1 100 ? 12.596 12.874 18.195 0.49 15.38 670 PHE A C 1
ATOM 670 O O A PHE A 1 100 ? 12.043 11.691 17.969 0.51 17.77 670 PHE A O 1
ATOM 671 O O B PHE A 1 100 ? 12.144 12.124 17.308 0.49 16.98 670 PHE A O 1
ATOM 686 N N . LEU A 1 101 ? 13.874 12.923 18.529 1.00 15.74 671 LEU A N 1
ATOM 687 C CA . LEU A 1 101 ? 14.867 11.974 18.011 1.00 17.19 671 LEU A CA 1
ATOM 688 C C . LEU A 1 101 ? 15.755 11.585 19.185 1.00 18.36 671 LEU A C 1
ATOM 689 O O . LEU A 1 101 ? 16.319 12.464 19.848 1.00 17.85 671 LEU A O 1
ATOM 694 N N . PRO A 1 102 ? 15.884 10.298 19.514 1.00 19.57 672 PRO A N 1
ATOM 695 C CA . PRO A 1 102 ? 16.714 9.938 20.667 1.00 23.21 672 PRO A CA 1
ATOM 696 C C . PRO A 1 102 ? 18.195 10.107 20.358 1.00 21.96 672 PRO A C 1
ATOM 697 O O . PRO A 1 102 ? 18.667 9.871 19.244 1.00 27.44 672 PRO A O 1
ATOM 701 N N . LYS A 1 103 ? 18.962 10.454 21.389 1.00 22.35 673 LYS A N 1
ATOM 702 C CA . LYS A 1 103 ? 20.412 10.343 21.400 1.00 23.81 673 LYS A CA 1
ATOM 703 C C . LYS A 1 103 ? 20.818 8.963 21.906 1.00 27.66 673 LYS A C 1
ATOM 704 O O . LYS A 1 103 ? 20.102 8.351 22.703 1.00 29.11 673 LYS A O 1
ATOM 710 N N . PRO A 1 104 ? 21.973 8.433 21.474 1.00 28.01 674 PRO A N 1
ATOM 711 C CA . PRO A 1 104 ? 22.935 9.029 20.535 1.00 27.83 674 PRO A CA 1
ATOM 712 C C . PRO A 1 104 ? 22.378 9.153 19.127 1.00 28.38 674 PRO A C 1
ATOM 713 O O . PRO A 1 104 ? 21.657 8.261 18.681 1.00 29.83 674 PRO A O 1
ATOM 717 N N . ILE A 1 105 ? 22.740 10.245 18.447 1.00 31.08 675 ILE A N 1
ATOM 718 C CA . ILE A 1 105 ? 22.238 10.571 17.121 1.00 31.63 675 ILE A CA 1
ATOM 719 C C . ILE A 1 105 ? 22.981 9.754 16.072 1.00 28.45 675 ILE A C 1
ATOM 720 O O . ILE A 1 105 ? 24.211 9.677 16.077 1.00 31.08 675 ILE A O 1
ATOM 725 N N . ASP A 1 106 ? 22.226 9.160 15.168 1.00 28.94 676 ASP A N 1
ATOM 726 C CA . ASP A 1 106 ? 22.704 8.481 13.978 1.00 33.06 676 ASP A CA 1
ATOM 727 C C . ASP A 1 106 ? 22.550 9.487 12.827 1.00 24.44 676 ASP A C 1
ATOM 728 O O . ASP A 1 106 ? 21.455 9.994 12.631 1.00 23.55 676 ASP A O 1
ATOM 733 N N . ILE A 1 107 ? 23.646 9.834 12.112 1.00 23.46 677 ILE A N 1
ATOM 734 C CA . ILE A 1 107 ? 23.558 10.903 11.091 1.00 24.92 677 ILE A CA 1
ATOM 735 C C . ILE A 1 107 ? 22.568 10.557 9.989 1.00 24.34 677 ILE A C 1
ATOM 736 O O . ILE A 1 107 ? 21.830 11.422 9.509 1.00 24.09 677 ILE A O 1
ATOM 741 N N . LYS A 1 108 ? 22.551 9.303 9.549 1.00 24.16 678 LYS A N 1
ATOM 742 C CA . LYS A 1 108 ? 21.619 8.913 8.501 1.00 25.54 678 LYS A CA 1
ATOM 743 C C . LYS A 1 108 ? 20.194 9.221 8.928 1.00 23.99 678 LYS A C 1
ATOM 744 O O . LYS A 1 108 ? 19.413 9.798 8.162 1.00 25.16 678 LYS A O 1
ATOM 750 N N . THR A 1 109 ? 19.859 8.897 10.181 1.00 23.28 679 THR A N 1
ATOM 751 C CA . THR A 1 109 ? 18.515 9.147 10.669 1.00 25.17 679 THR A CA 1
ATOM 752 C C . THR A 1 109 ? 18.289 10.636 10.862 1.00 20.18 679 THR A C 1
ATOM 753 O O .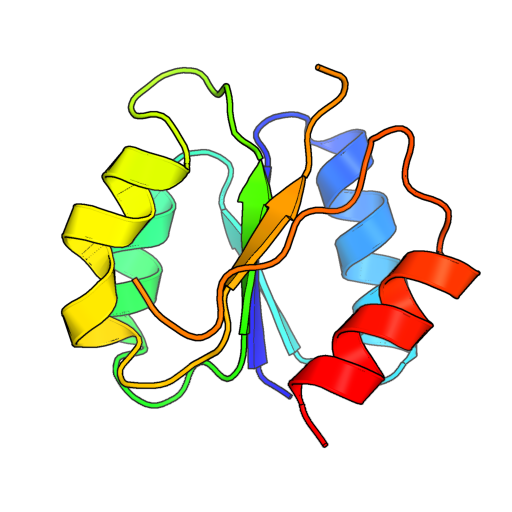 THR A 1 109 ? 17.225 11.156 10.497 1.00 20.97 679 THR A O 1
ATOM 757 N N . LEU A 1 110 ? 19.279 11.352 11.413 1.00 19.33 680 LEU A N 1
ATOM 758 C CA . LEU 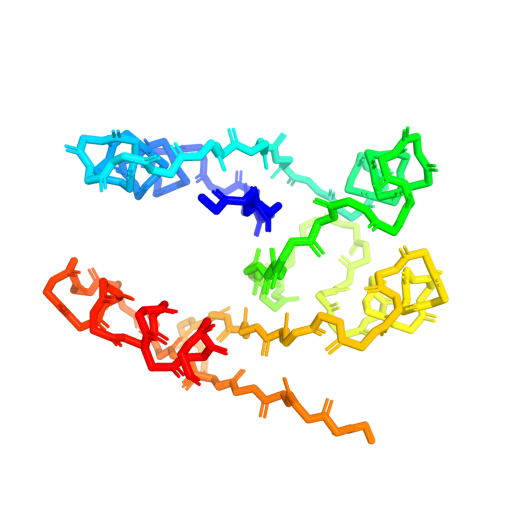A 1 110 ? 19.122 12.798 11.574 1.00 17.40 680 LEU A CA 1
ATOM 759 C C . LEU A 1 110 ? 18.840 13.458 10.226 1.00 17.70 680 LEU A C 1
ATOM 760 O O . LEU A 1 110 ? 17.919 14.287 10.090 1.00 17.60 680 LEU A O 1
ATOM 765 N N . ALA A 1 111 ? 19.662 13.142 9.218 1.00 18.86 681 ALA A N 1
ATOM 766 C CA . ALA A 1 111 ? 19.487 13.748 7.900 1.00 21.88 681 ALA A CA 1
ATOM 767 C C . ALA A 1 111 ? 18.125 13.404 7.298 1.00 20.04 681 ALA A C 1
ATOM 768 O O . ALA A 1 111 ? 17.468 14.252 6.674 1.00 21.40 681 ALA A O 1
ATOM 770 N N . GLU A 1 112 ? 17.688 12.159 7.458 1.00 22.62 682 GLU A N 1
ATOM 771 C CA . GLU A 1 112 ? 16.372 11.763 6.970 1.00 25.70 682 GLU A CA 1
ATOM 772 C C . GLU A 1 112 ? 15.266 12.594 7.624 1.00 22.63 682 GLU A C 1
ATOM 773 O O . GLU A 1 112 ? 14.343 13.047 6.944 1.00 23.05 682 GLU A O 1
ATOM 779 N N . ARG A 1 113 ? 15.315 12.754 8.952 1.00 21.49 683 ARG A N 1
ATOM 780 C CA . ARG A 1 113 ? 14.281 13.523 9.655 1.00 23.53 683 ARG A CA 1
ATOM 781 C C . ARG A 1 113 ? 14.328 15.003 9.303 1.00 20.49 683 ARG A C 1
ATOM 782 O O . ARG A 1 113 ? 13.283 15.638 9.157 1.00 22.07 683 ARG A O 1
ATOM 790 N N . VAL A 1 114 ? 15.522 15.563 9.137 1.00 20.98 684 VAL A N 1
ATOM 791 C CA . VAL A 1 114 ? 15.603 16.965 8.735 1.00 20.87 684 VAL A CA 1
ATOM 792 C C . VAL A 1 114 ? 14.943 17.134 7.375 1.00 20.90 684 VAL A C 1
ATOM 793 O O . VAL A 1 114 ? 14.137 18.046 7.144 1.00 21.43 684 VAL A O 1
ATOM 797 N N . LYS A 1 115 ? 15.293 16.244 6.445 1.00 23.30 685 LYS A N 1
ATOM 798 C CA . LYS A 1 115 ? 14.709 16.314 5.110 1.00 25.37 685 LYS A CA 1
ATOM 799 C C . LYS A 1 115 ? 13.185 16.186 5.151 1.00 25.30 685 LYS A C 1
ATOM 800 O O . LYS A 1 115 ? 12.462 16.939 4.478 1.00 26.88 685 LYS A O 1
ATOM 806 N N . GLN A 1 116 ? 12.675 15.235 5.928 1.00 25.35 686 GLN A N 1
ATOM 807 C CA . GLN A 1 116 ? 11.231 15.051 6.032 1.00 28.30 686 GLN A CA 1
ATOM 808 C C . GLN A 1 116 ? 10.546 16.309 6.559 1.00 26.74 686 GLN A C 1
ATOM 809 O O . GLN A 1 116 ? 9.547 16.767 5.994 1.00 29.55 686 GLN A O 1
ATOM 815 N N . GLN A 1 117 ? 11.066 16.876 7.655 1.00 25.40 687 GLN A N 1
ATOM 816 C CA . GLN A 1 117 ? 10.463 18.061 8.259 1.00 25.82 687 GLN A CA 1
ATOM 817 C C . GLN A 1 117 ? 10.526 19.256 7.334 1.00 26.08 687 GLN A C 1
ATOM 818 O O . GLN A 1 117 ? 9.606 20.082 7.341 1.00 27.65 687 GLN A O 1
ATOM 824 N N . LEU A 1 118 ? 11.586 19.366 6.530 1.00 27.51 688 LEU A N 1
ATOM 825 C CA . LEU A 1 118 ? 11.701 20.499 5.629 1.00 29.23 688 LEU A CA 1
ATOM 826 C C . LEU A 1 118 ? 10.876 20.340 4.356 1.00 33.27 688 LEU A C 1
ATOM 827 O O . LEU A 1 118 ? 10.556 21.350 3.717 1.00 35.30 688 LEU A O 1
ATOM 832 N N . GLN A 1 119 ? 10.512 19.115 3.974 1.00 33.52 689 GLN A N 1
ATOM 833 C CA . GLN A 1 119 ? 9.798 18.848 2.719 1.00 36.84 689 GLN A CA 1
ATOM 834 C C . GLN A 1 119 ? 8.334 18.576 3.020 1.00 45.36 689 GLN A C 1
ATOM 835 O O . GLN A 1 119 ? 7.927 18.484 4.180 1.00 46.10 689 GLN A O 1
#

Nearest PDB structures (foldseek):
  6tne-assembly1_A  TM=1.009E+00  e=3.813E-22  Caulobacter vibrioides
  3jte-assembly1_A  TM=9.023E-01  e=2.381E-07  Acetivibrio thermocellus ATCC 27405
  3cg4-assembly1_A  TM=8.889E-01  e=3.718E-06  Methanospirillum hungatei JF-1
  2rdm-assembly1_A  TM=8.698E-01  e=4.504E-06  Sinorhizobium medicae WSM419
  4dn6-assembly1_B  TM=7.392E-01  e=8.507E-04  Burkholderia thailandensis E264